Protein AF-A0A0F9BZ27-F1 (afdb_monomer_lite)

Radius of gyration: 15.65 Å; chains: 1; bounding box: 37×34×41 Å

Sequence (107 aa):
MKTIKRATSWGTLELSTKHLEFEKSKVDRLIDILTVYFVPRKIECKECGSTENMMDAKVTMDEDVILFHGTMVCEACGHKVEYDAVGDPLRMSAERQREDNLGGDSK

pLDDT: mean 75.69, std 11.34, range [37.59, 89.94]

Structure (mmCIF, N/CA/C/O backbone):
data_AF-A0A0F9BZ27-F1
#
_entry.id   AF-A0A0F9BZ27-F1
#
loop_
_atom_site.group_PDB
_atom_site.id
_atom_site.type_symbol
_atom_site.label_atom_id
_atom_site.label_alt_id
_atom_site.label_comp_id
_atom_site.label_asym_id
_atom_site.label_entity_id
_atom_site.label_seq_id
_atom_site.pdbx_PDB_ins_code
_atom_site.Cartn_x
_atom_site.Cartn_y
_atom_site.Cartn_z
_atom_site.occupancy
_atom_site.B_iso_or_equiv
_atom_site.auth_seq_id
_atom_site.auth_comp_id
_atom_site.auth_asym_id
_atom_site.auth_atom_id
_atom_site.pdbx_PDB_model_num
ATOM 1 N N . MET A 1 1 ? 18.500 -8.055 -2.766 1.00 65.62 1 MET A N 1
ATOM 2 C CA . MET A 1 1 ? 17.160 -7.461 -2.570 1.00 65.62 1 MET A CA 1
ATOM 3 C C . MET A 1 1 ? 17.305 -6.322 -1.581 1.00 65.62 1 MET A C 1
ATOM 5 O O . MET A 1 1 ? 17.949 -6.525 -0.559 1.00 65.62 1 MET A O 1
ATOM 9 N N . LYS A 1 2 ? 16.814 -5.130 -1.910 1.00 72.31 2 LYS A N 1
ATOM 10 C CA . LYS A 1 2 ? 16.869 -3.953 -1.033 1.00 72.31 2 LYS A CA 1
ATOM 11 C C . LYS A 1 2 ? 15.446 -3.638 -0.564 1.00 72.31 2 LYS A C 1
ATOM 13 O O . LYS A 1 2 ? 14.511 -3.765 -1.355 1.00 72.31 2 LYS A O 1
ATOM 18 N N . THR A 1 3 ? 15.309 -3.232 0.697 1.00 78.06 3 THR A N 1
ATOM 19 C CA . THR A 1 3 ? 14.016 -2.952 1.336 1.00 78.06 3 THR A CA 1
ATOM 20 C C . THR A 1 3 ? 14.018 -1.550 1.937 1.00 78.06 3 THR A C 1
ATOM 22 O O . THR A 1 3 ? 14.987 -1.156 2.586 1.00 78.06 3 THR A O 1
ATOM 25 N N . ILE A 1 4 ? 12.939 -0.795 1.732 1.00 80.38 4 ILE A N 1
ATOM 26 C CA . ILE A 1 4 ? 12.740 0.549 2.283 1.00 80.38 4 ILE A CA 1
ATOM 27 C C . ILE A 1 4 ? 11.431 0.583 3.057 1.00 80.38 4 ILE A C 1
ATOM 29 O O . ILE A 1 4 ? 10.401 0.175 2.539 1.00 80.38 4 ILE A O 1
ATOM 33 N N . LYS A 1 5 ? 11.466 1.122 4.277 1.00 81.25 5 LYS A N 1
ATOM 34 C CA . LYS A 1 5 ? 10.275 1.388 5.090 1.00 81.25 5 LYS A CA 1
ATOM 35 C C . LYS A 1 5 ? 9.991 2.882 5.162 1.00 81.25 5 LYS A C 1
ATOM 37 O O . LYS A 1 5 ? 10.918 3.684 5.345 1.00 81.25 5 LYS A O 1
ATOM 42 N N . ARG A 1 6 ? 8.719 3.256 5.048 1.00 79.75 6 ARG A N 1
ATOM 43 C CA . ARG A 1 6 ? 8.232 4.622 5.256 1.00 79.75 6 ARG A CA 1
ATOM 44 C C . ARG A 1 6 ? 6.955 4.613 6.079 1.00 79.75 6 ARG A C 1
ATOM 46 O O . ARG A 1 6 ? 6.035 3.860 5.784 1.00 79.75 6 ARG A O 1
ATOM 53 N N . ALA A 1 7 ? 6.922 5.477 7.087 1.00 78.69 7 ALA A N 1
ATOM 54 C CA . ALA A 1 7 ? 5.686 5.849 7.752 1.00 78.69 7 ALA A CA 1
ATOM 55 C C . ALA A 1 7 ? 4.957 6.886 6.888 1.00 78.69 7 ALA A C 1
ATOM 57 O O . ALA A 1 7 ? 5.581 7.778 6.311 1.00 78.69 7 ALA A O 1
ATOM 58 N N . THR A 1 8 ? 3.646 6.754 6.809 1.00 71.44 8 THR A N 1
ATOM 59 C CA . THR A 1 8 ? 2.721 7.615 6.075 1.00 71.44 8 THR A CA 1
ATOM 60 C C . THR A 1 8 ? 1.601 8.043 7.022 1.00 71.44 8 THR A C 1
ATOM 62 O O . THR A 1 8 ? 1.470 7.507 8.121 1.00 71.44 8 THR A O 1
ATOM 65 N N . SER A 1 9 ? 0.769 9.000 6.613 1.00 70.88 9 SER A N 1
ATOM 66 C CA . SER A 1 9 ? -0.372 9.449 7.424 1.00 70.88 9 SER A CA 1
ATOM 67 C C . SER A 1 9 ? -1.461 8.389 7.626 1.00 70.88 9 SER A C 1
ATOM 69 O O . SER A 1 9 ? -2.357 8.607 8.431 1.00 70.88 9 SER A O 1
ATOM 71 N N . TRP A 1 10 ? -1.403 7.276 6.893 1.00 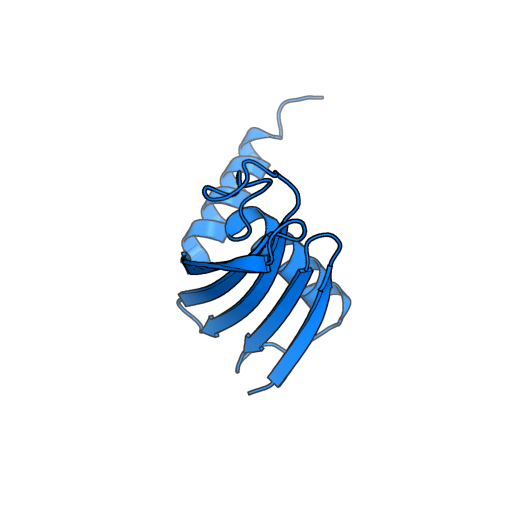71.38 10 TRP A 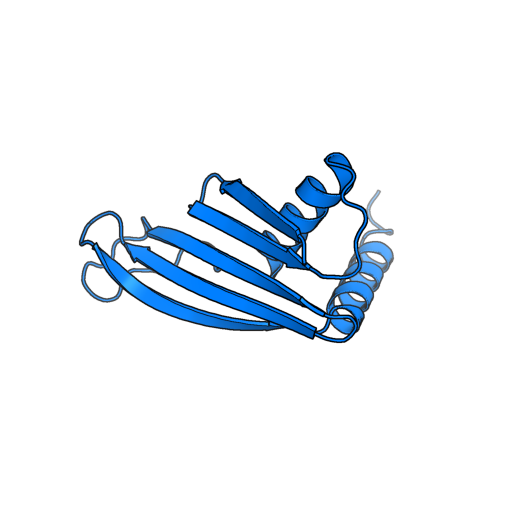N 1
ATOM 72 C CA . TRP A 1 10 ? -2.382 6.188 6.927 1.00 71.38 10 TRP A CA 1
ATOM 73 C C . TRP A 1 10 ? -1.787 4.866 7.439 1.00 71.38 10 TRP A C 1
ATOM 75 O O . TRP A 1 10 ? -2.498 3.867 7.494 1.00 71.38 10 TRP A O 1
ATOM 85 N N . GLY A 1 11 ? -0.499 4.834 7.801 1.00 76.12 11 GLY A N 1
ATOM 86 C CA . GLY A 1 11 ? 0.183 3.635 8.297 1.00 76.12 11 GLY A CA 1
ATOM 87 C C . GLY A 1 11 ? 1.607 3.490 7.770 1.00 76.12 11 GLY A C 1
ATOM 88 O O . GLY A 1 11 ? 2.296 4.488 7.549 1.00 76.12 11 GLY A O 1
ATOM 89 N N . THR A 1 12 ? 2.081 2.264 7.571 1.00 83.31 12 THR A N 1
ATOM 90 C CA . THR A 1 12 ? 3.467 1.993 7.156 1.00 83.31 12 THR A CA 1
ATOM 91 C C . THR A 1 12 ? 3.502 1.281 5.813 1.00 83.31 12 THR A C 1
ATOM 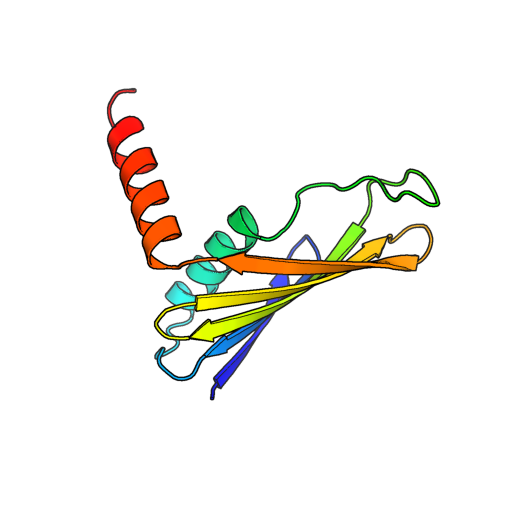93 O O . THR A 1 12 ? 2.768 0.324 5.607 1.00 83.31 12 THR A O 1
ATOM 96 N N . LEU A 1 13 ? 4.410 1.679 4.918 1.00 81.25 13 LEU A N 1
ATOM 97 C CA . LEU A 1 13 ? 4.684 0.956 3.676 1.00 81.25 13 LEU A CA 1
ATOM 98 C C . LEU A 1 13 ? 6.135 0.465 3.635 1.00 81.25 13 LEU A C 1
ATOM 100 O O . LEU A 1 13 ? 7.088 1.237 3.780 1.00 81.25 13 LEU A O 1
ATOM 104 N N . GLU A 1 14 ? 6.302 -0.837 3.418 1.00 85.69 14 GLU A N 1
ATOM 105 C CA . GLU A 1 14 ? 7.574 -1.504 3.150 1.00 85.69 14 GLU A CA 1
ATOM 106 C C . GLU A 1 14 ? 7.681 -1.841 1.656 1.00 85.69 14 GLU A C 1
ATOM 108 O O . GLU A 1 14 ? 6.915 -2.648 1.148 1.00 85.69 14 GLU A O 1
ATOM 113 N N . LEU A 1 15 ? 8.653 -1.268 0.948 1.00 81.25 15 LEU A N 1
ATOM 114 C CA . LEU A 1 15 ? 8.934 -1.547 -0.459 1.00 81.25 15 LEU A CA 1
ATOM 115 C C . LEU A 1 15 ? 10.158 -2.458 -0.587 1.00 81.25 15 LEU A C 1
ATOM 117 O O . LEU A 1 15 ? 11.238 -2.100 -0.118 1.00 81.25 15 LEU A O 1
ATOM 121 N N . SER A 1 16 ? 10.017 -3.594 -1.270 1.00 82.44 16 SER A N 1
ATOM 122 C CA . SER A 1 16 ? 11.111 -4.522 -1.583 1.00 82.44 16 SER A CA 1
ATOM 123 C C . SER A 1 16 ? 11.272 -4.708 -3.093 1.00 82.44 16 SER A C 1
ATOM 125 O O . SER A 1 16 ? 10.312 -5.029 -3.789 1.00 82.44 16 SER A O 1
ATOM 127 N N . THR A 1 17 ? 12.494 -4.542 -3.612 1.00 76.06 17 THR A N 1
ATOM 128 C CA . THR A 1 17 ? 12.804 -4.792 -5.035 1.00 76.06 17 THR A CA 1
ATOM 129 C C . THR A 1 17 ? 14.251 -5.257 -5.241 1.00 76.06 17 THR A C 1
ATOM 131 O O . THR A 1 17 ? 15.137 -5.076 -4.391 1.00 76.06 17 THR A O 1
ATOM 134 N N . LYS A 1 18 ? 14.482 -5.932 -6.371 1.00 69.31 18 LYS A N 1
ATOM 135 C CA . LYS A 1 18 ? 15.787 -6.440 -6.810 1.00 69.31 18 LYS A CA 1
ATOM 136 C C . LYS A 1 18 ? 16.478 -5.531 -7.838 1.00 69.31 18 LYS A C 1
ATOM 138 O O . LYS A 1 18 ? 17.699 -5.605 -7.922 1.00 69.31 18 LYS A O 1
ATOM 143 N N . HIS A 1 19 ? 15.738 -4.670 -8.545 1.00 64.81 19 HIS A N 1
ATOM 144 C CA . HIS A 1 19 ? 16.205 -4.039 -9.793 1.00 64.81 19 HIS A CA 1
ATOM 145 C C . HIS A 1 19 ? 16.358 -2.508 -9.738 1.00 64.81 19 HIS A C 1
ATOM 147 O O . HIS A 1 19 ? 16.997 -1.935 -10.614 1.00 64.81 19 HIS A O 1
ATOM 153 N N . LEU A 1 20 ? 15.811 -1.822 -8.726 1.00 60.00 20 LEU A N 1
ATOM 154 C CA . LEU A 1 20 ? 15.864 -0.355 -8.668 1.00 60.00 20 LEU A CA 1
ATOM 155 C C . LEU A 1 20 ? 17.100 0.162 -7.912 1.00 60.00 20 LEU A C 1
ATOM 157 O O . LEU A 1 20 ? 17.379 -0.234 -6.776 1.00 60.00 20 LEU A O 1
ATOM 161 N N . GLU A 1 21 ? 17.817 1.110 -8.519 1.00 64.00 21 GLU A N 1
ATOM 162 C CA . GLU A 1 21 ? 18.703 2.017 -7.788 1.00 64.00 21 GLU A CA 1
ATOM 163 C C . GLU A 1 21 ? 17.858 3.111 -7.122 1.00 64.00 21 GLU A C 1
ATOM 165 O O . GLU A 1 21 ? 17.140 3.872 -7.772 1.00 64.00 21 GLU A O 1
ATOM 170 N N . PHE A 1 22 ? 17.893 3.149 -5.789 1.00 64.62 22 PHE A N 1
ATOM 171 C CA . PHE A 1 22 ? 16.965 3.940 -4.984 1.00 64.62 22 PHE A CA 1
ATOM 172 C C . PHE A 1 22 ? 17.473 5.365 -4.777 1.00 64.62 22 PHE A C 1
ATOM 174 O O . PHE A 1 22 ? 18.062 5.695 -3.747 1.00 64.62 22 PHE A O 1
ATOM 181 N N . GLU A 1 23 ? 17.205 6.236 -5.740 1.00 70.88 23 GLU A N 1
ATOM 182 C CA . GLU A 1 23 ? 17.250 7.673 -5.493 1.00 70.88 23 GLU A CA 1
ATOM 183 C C . GLU A 1 23 ? 16.040 8.066 -4.631 1.00 70.88 23 GLU A C 1
ATOM 185 O O . GLU A 1 23 ? 14.898 7.804 -5.012 1.00 70.88 23 GLU A O 1
ATOM 190 N N . LYS A 1 24 ? 16.269 8.673 -3.458 1.00 69.88 24 LYS A N 1
ATOM 191 C CA . LYS A 1 24 ? 15.223 8.941 -2.449 1.00 69.88 24 LYS A CA 1
ATOM 192 C C . LYS A 1 24 ? 13.966 9.607 -3.036 1.00 69.88 24 LYS A C 1
ATOM 194 O O . LYS A 1 24 ? 12.860 9.168 -2.747 1.00 69.88 24 LYS A O 1
ATOM 199 N N . SER A 1 25 ? 14.145 10.602 -3.904 1.00 73.19 25 SER A N 1
ATOM 200 C CA . SER A 1 25 ? 13.061 11.333 -4.578 1.00 73.19 25 SER A CA 1
ATOM 201 C C . SER A 1 25 ? 12.159 10.432 -5.435 1.00 73.19 25 SER A C 1
ATOM 203 O O . SER A 1 25 ? 10.941 10.602 -5.447 1.00 73.19 25 SER A O 1
ATOM 205 N N . LYS A 1 26 ? 12.737 9.444 -6.128 1.00 74.44 26 LYS A N 1
ATOM 206 C CA . LYS A 1 26 ? 11.995 8.471 -6.945 1.00 74.44 26 LYS A CA 1
ATOM 207 C C . LYS A 1 26 ? 11.244 7.467 -6.080 1.00 74.44 26 LYS A C 1
ATOM 209 O O . LYS A 1 26 ? 10.138 7.076 -6.438 1.00 74.44 26 LYS A O 1
ATOM 214 N N . VAL A 1 27 ? 11.824 7.080 -4.944 1.00 74.56 27 VAL A N 1
ATOM 215 C CA . VAL A 1 27 ? 11.186 6.175 -3.979 1.00 74.56 27 VAL A CA 1
ATOM 216 C C . VAL A 1 27 ? 9.966 6.818 -3.353 1.00 74.56 27 VAL A C 1
ATOM 218 O O . VAL A 1 27 ? 8.905 6.209 -3.357 1.00 74.56 27 VAL A O 1
ATOM 221 N N . ASP A 1 28 ? 10.104 8.043 -2.852 1.00 74.31 28 ASP A N 1
ATOM 222 C CA . ASP A 1 28 ? 8.997 8.741 -2.202 1.00 74.31 28 ASP A CA 1
ATOM 223 C C . ASP A 1 28 ? 7.846 8.942 -3.211 1.00 74.31 28 ASP A C 1
ATOM 225 O O . ASP A 1 28 ? 6.704 8.584 -2.925 1.00 74.31 28 ASP A O 1
ATOM 229 N N . ARG A 1 29 ? 8.162 9.331 -4.458 1.00 77.38 29 ARG A N 1
ATOM 230 C CA . ARG A 1 29 ? 7.168 9.410 -5.540 1.00 77.38 29 ARG A CA 1
ATOM 231 C C . ARG A 1 29 ? 6.506 8.062 -5.825 1.00 77.38 29 ARG A C 1
ATOM 233 O O . ARG A 1 29 ? 5.297 8.011 -5.995 1.00 77.38 29 ARG A O 1
ATOM 240 N N . LEU A 1 30 ? 7.265 6.972 -5.901 1.00 77.12 30 LEU A N 1
ATOM 241 C CA . LEU A 1 30 ? 6.720 5.635 -6.144 1.00 77.12 30 LEU A CA 1
ATOM 242 C C . LEU A 1 30 ? 5.775 5.191 -5.017 1.00 77.12 30 LEU A C 1
ATOM 244 O O . LEU A 1 30 ? 4.727 4.617 -5.296 1.00 77.12 30 LEU A O 1
ATOM 248 N N . ILE A 1 31 ? 6.106 5.497 -3.763 1.00 77.88 31 ILE A N 1
ATOM 249 C CA . ILE A 1 31 ? 5.251 5.214 -2.604 1.00 77.88 31 ILE A CA 1
ATOM 250 C C . ILE A 1 31 ? 3.926 5.972 -2.709 1.00 77.88 31 ILE A C 1
ATOM 252 O O . ILE A 1 31 ? 2.873 5.371 -2.484 1.00 77.88 31 ILE A O 1
ATOM 256 N N . ASP A 1 32 ? 3.947 7.238 -3.126 1.00 77.56 32 ASP A N 1
ATOM 257 C CA . ASP A 1 32 ? 2.721 8.013 -3.351 1.00 77.56 32 ASP A CA 1
ATOM 258 C C . ASP A 1 32 ? 1.838 7.374 -4.433 1.00 77.56 32 ASP A C 1
ATOM 260 O O . ASP A 1 32 ? 0.622 7.271 -4.266 1.00 77.56 32 ASP A O 1
ATOM 264 N N . ILE A 1 33 ? 2.441 6.886 -5.524 1.00 79.31 33 ILE A N 1
ATOM 265 C CA . ILE A 1 33 ? 1.716 6.179 -6.591 1.00 79.31 33 ILE A CA 1
ATOM 266 C C . ILE A 1 33 ? 1.071 4.909 -6.037 1.00 79.31 33 ILE A C 1
ATOM 268 O O . ILE A 1 33 ? -0.135 4.724 -6.173 1.00 79.31 33 ILE A O 1
ATOM 272 N N . LEU A 1 34 ? 1.857 4.045 -5.396 1.00 78.00 34 LEU A N 1
ATOM 273 C CA . LEU A 1 34 ? 1.379 2.770 -4.858 1.00 78.00 34 LEU A CA 1
ATOM 274 C C . LEU A 1 34 ? 0.259 2.974 -3.832 1.00 78.00 34 LEU A C 1
ATOM 276 O O . LEU A 1 34 ? -0.717 2.229 -3.830 1.00 78.00 34 LEU A O 1
ATOM 280 N N . THR A 1 35 ? 0.359 4.026 -3.020 1.00 77.25 35 THR A N 1
ATOM 281 C CA . THR A 1 35 ? -0.682 4.410 -2.064 1.00 77.25 35 THR A CA 1
ATOM 282 C C . THR A 1 35 ? -2.013 4.674 -2.759 1.00 77.25 35 THR A C 1
ATOM 284 O O . THR A 1 35 ? -3.042 4.173 -2.324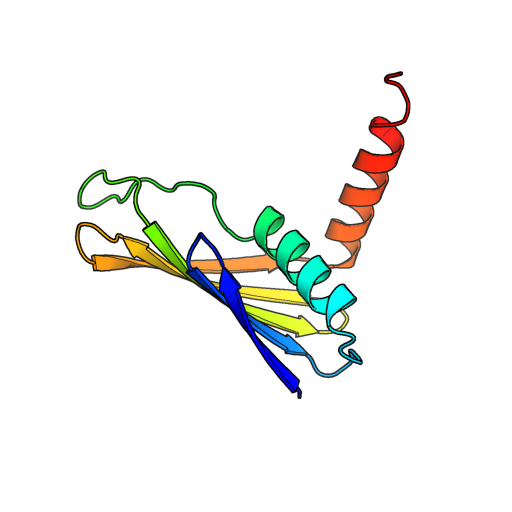 1.00 77.25 35 THR A O 1
ATOM 287 N N . VAL A 1 36 ? -2.017 5.449 -3.846 1.00 77.31 36 VAL A N 1
ATOM 288 C CA . VAL A 1 36 ? -3.257 5.802 -4.557 1.00 77.31 36 VAL A CA 1
ATOM 289 C C . VAL A 1 36 ? -3.955 4.571 -5.133 1.00 77.31 36 VAL A C 1
ATOM 291 O O . VAL A 1 36 ? -5.180 4.513 -5.110 1.00 77.31 36 VAL A O 1
ATOM 294 N N . TYR A 1 37 ? -3.191 3.602 -5.637 1.00 74.88 37 TYR A N 1
ATOM 295 C CA . TYR A 1 37 ? -3.752 2.438 -6.320 1.00 74.88 37 TYR A CA 1
ATOM 296 C C . TYR A 1 37 ? -4.159 1.304 -5.387 1.00 74.88 37 TYR A C 1
ATOM 298 O O . TYR A 1 37 ? -5.151 0.629 -5.651 1.00 74.88 37 TYR A O 1
ATOM 306 N N . PHE A 1 38 ? -3.390 1.066 -4.326 1.00 76.00 38 PHE A N 1
ATOM 307 C CA . PHE A 1 38 ? -3.566 -0.135 -3.515 1.00 76.00 38 PHE A CA 1
ATOM 308 C C . PHE A 1 38 ? -4.141 0.130 -2.133 1.00 76.00 38 PHE A C 1
ATOM 310 O O . PHE A 1 38 ? -4.753 -0.774 -1.575 1.00 76.00 38 PHE A O 1
ATOM 317 N N . VAL A 1 39 ? -3.973 1.331 -1.574 1.00 74.81 39 VAL A N 1
ATOM 318 C CA . VAL A 1 39 ? -4.433 1.619 -0.212 1.00 74.81 39 VAL A CA 1
ATOM 319 C C . VAL A 1 39 ? -5.884 2.095 -0.267 1.00 74.81 39 VAL A C 1
ATOM 321 O O . VAL A 1 39 ? -6.156 3.181 -0.793 1.00 74.81 39 VAL A O 1
ATOM 324 N N . PRO A 1 40 ? -6.839 1.334 0.294 1.00 70.69 40 PRO A N 1
ATOM 325 C CA . PRO A 1 40 ? -8.228 1.757 0.326 1.00 70.69 40 PRO A CA 1
ATOM 326 C C . PRO A 1 40 ? -8.365 3.009 1.196 1.00 70.69 40 PRO A C 1
ATOM 328 O O . PRO A 1 40 ? -7.995 3.007 2.372 1.00 70.69 40 PRO A O 1
ATOM 331 N N . ARG A 1 41 ? -8.924 4.091 0.649 1.00 67.25 41 ARG A N 1
ATOM 332 C CA . ARG A 1 41 ? -9.206 5.292 1.443 1.00 67.25 41 ARG A CA 1
ATOM 333 C C . ARG A 1 41 ? -10.497 5.086 2.234 1.00 67.25 41 ARG A C 1
ATOM 335 O O . ARG A 1 41 ? -11.565 5.069 1.636 1.00 67.25 41 ARG A O 1
ATOM 342 N N . LYS A 1 42 ? -10.375 5.018 3.566 1.00 65.31 42 LYS A N 1
ATOM 343 C CA . LYS A 1 42 ? -11.480 5.019 4.545 1.00 65.31 42 LYS A CA 1
ATOM 344 C C . LYS A 1 42 ? -12.431 3.827 4.401 1.00 65.31 42 LYS A C 1
ATOM 346 O O . LYS A 1 42 ? -13.509 3.939 3.825 1.00 65.31 42 LYS A O 1
ATOM 351 N N . ILE A 1 43 ? -12.033 2.687 4.957 1.00 71.88 43 ILE A N 1
ATOM 352 C CA . ILE A 1 43 ? -12.922 1.528 5.110 1.00 71.88 43 ILE A CA 1
ATOM 353 C C . ILE A 1 43 ? -13.657 1.639 6.447 1.00 71.88 43 ILE A C 1
ATOM 355 O O . ILE A 1 43 ? -13.052 1.948 7.467 1.00 71.88 43 ILE A O 1
ATOM 359 N N . GLU A 1 44 ? -14.956 1.374 6.463 1.00 81.75 44 GLU A N 1
ATOM 360 C CA . GLU A 1 44 ? -15.695 1.251 7.716 1.00 81.75 44 GLU A CA 1
ATOM 361 C C . GLU A 1 44 ? -15.365 -0.091 8.386 1.00 81.75 44 GLU A C 1
ATOM 363 O O . GLU A 1 44 ? -15.453 -1.157 7.766 1.00 81.75 44 GLU A O 1
ATOM 368 N N . CYS A 1 45 ? -14.956 -0.055 9.654 1.00 84.69 45 CYS A N 1
ATOM 369 C CA . CYS A 1 45 ? -14.716 -1.259 10.432 1.00 84.69 45 CYS A CA 1
ATOM 370 C C . CYS A 1 45 ? -16.035 -2.005 10.651 1.00 84.69 45 CYS A C 1
ATOM 372 O O . CYS A 1 45 ? -16.939 -1.494 11.304 1.00 84.69 45 CYS A O 1
ATOM 374 N N . LYS A 1 46 ? -16.121 -3.252 10.184 1.00 85.88 46 LYS A N 1
ATOM 375 C CA . LYS A 1 46 ? -17.344 -4.064 10.306 1.00 85.88 46 LYS A CA 1
ATOM 376 C C . LYS A 1 46 ? -17.736 -4.420 11.746 1.00 85.88 46 LYS A C 1
ATOM 378 O O . LYS A 1 46 ? -18.892 -4.745 11.977 1.00 85.88 46 LYS A O 1
ATOM 383 N N . GLU A 1 47 ? -16.794 -4.358 12.689 1.00 89.44 47 GLU A N 1
ATOM 384 C CA . GLU A 1 47 ? -17.034 -4.713 14.096 1.00 89.44 47 GLU A CA 1
ATOM 385 C C . GLU A 1 47 ? -17.587 -3.541 14.915 1.00 89.44 47 GLU A C 1
ATOM 387 O O . GLU A 1 47 ? -18.462 -3.728 15.755 1.00 89.44 47 GLU A O 1
ATOM 392 N N . CYS A 1 48 ? -17.083 -2.322 14.691 1.00 88.44 48 CYS A N 1
ATOM 393 C CA . CYS A 1 48 ? -17.422 -1.160 15.521 1.00 88.44 48 CYS A CA 1
ATOM 394 C C . CYS A 1 48 ? -17.945 0.059 14.746 1.00 88.44 48 CYS A C 1
ATOM 396 O O . CYS A 1 48 ? -18.249 1.074 15.366 1.00 88.44 48 CYS A O 1
ATOM 398 N N . GLY A 1 49 ? -18.013 -0.003 13.413 1.00 85.75 49 GLY A N 1
ATOM 399 C CA . GLY A 1 49 ? -18.459 1.095 12.546 1.00 85.75 49 GLY A CA 1
ATOM 400 C C . GLY A 1 49 ? -17.479 2.269 12.434 1.00 85.75 49 GLY A C 1
ATOM 401 O O . GLY A 1 49 ? -17.771 3.257 11.767 1.00 85.75 49 GLY A O 1
ATOM 402 N N . SER A 1 50 ? -16.311 2.206 13.085 1.00 87.00 50 SER A N 1
ATOM 403 C CA . SER A 1 50 ? -15.320 3.283 13.002 1.00 87.00 50 SER A CA 1
ATOM 404 C C . SER A 1 50 ? -14.688 3.351 11.612 1.00 87.00 50 SER A C 1
ATOM 406 O O . SER A 1 50 ? -14.359 2.327 11.014 1.00 87.00 50 SER A O 1
ATOM 408 N N . THR A 1 51 ? -14.461 4.568 11.126 1.00 85.38 51 THR A N 1
ATOM 409 C CA . THR A 1 51 ? -13.695 4.851 9.904 1.00 85.38 51 THR A CA 1
ATOM 410 C C . THR A 1 51 ? -12.241 5.227 10.199 1.00 85.38 51 THR A C 1
ATOM 412 O O . THR A 1 51 ? -11.560 5.743 9.317 1.00 85.38 51 THR A O 1
ATOM 415 N N . GLU A 1 52 ? -11.800 5.073 11.449 1.00 83.75 52 GLU A N 1
ATOM 416 C CA . GLU A 1 52 ? -10.416 5.290 11.870 1.00 83.75 52 GLU A CA 1
ATOM 417 C C . GLU A 1 52 ? -9.652 3.972 11.778 1.00 83.75 52 GLU A C 1
ATOM 419 O O . GLU A 1 52 ? -9.891 3.007 12.520 1.00 83.75 52 GLU A O 1
ATOM 424 N N . ASN A 1 53 ? -8.760 3.916 10.800 1.00 81.56 53 ASN A N 1
ATOM 425 C CA . ASN A 1 53 ? -7.996 2.738 10.465 1.00 81.56 53 ASN A CA 1
ATOM 426 C C . ASN A 1 53 ? -6.632 3.102 9.898 1.00 81.56 53 ASN A C 1
ATOM 428 O O . ASN A 1 53 ? -6.476 4.019 9.093 1.00 81.56 53 ASN A O 1
ATOM 432 N N . MET A 1 54 ? -5.664 2.292 10.302 1.00 85.75 54 MET A N 1
ATOM 433 C CA . MET A 1 54 ? -4.288 2.326 9.838 1.00 85.75 54 MET A CA 1
ATOM 434 C C . MET A 1 54 ? -4.018 1.083 8.996 1.00 85.75 54 MET A C 1
ATOM 436 O O . MET A 1 54 ? -4.631 0.037 9.211 1.00 85.75 54 MET A O 1
ATOM 440 N N . MET A 1 55 ? -3.111 1.173 8.031 1.00 85.19 55 MET A N 1
ATOM 441 C CA . MET A 1 55 ? -2.701 0.041 7.206 1.00 85.19 55 MET A CA 1
ATOM 442 C C . MET A 1 55 ? -1.186 -0.129 7.225 1.00 85.19 55 MET A C 1
ATOM 444 O O . MET A 1 55 ? -0.439 0.771 6.854 1.00 85.19 55 MET A O 1
ATOM 448 N N . ASP A 1 56 ? -0.740 -1.324 7.589 1.00 86.00 56 ASP A N 1
ATOM 449 C CA . ASP A 1 56 ? 0.638 -1.750 7.393 1.00 86.00 56 ASP A CA 1
ATOM 450 C C . ASP A 1 56 ? 0.715 -2.579 6.115 1.00 86.00 56 ASP A C 1
ATOM 452 O O . ASP A 1 56 ? 0.099 -3.636 6.010 1.00 86.00 56 ASP A O 1
ATOM 456 N N . ALA A 1 57 ? 1.455 -2.089 5.128 1.00 84.50 57 ALA A N 1
ATOM 457 C CA . ALA A 1 57 ? 1.556 -2.684 3.809 1.00 84.50 57 ALA A CA 1
ATOM 458 C C . ALA A 1 57 ? 2.992 -3.063 3.451 1.00 84.50 57 ALA A C 1
ATOM 460 O O . ALA A 1 57 ? 3.952 -2.346 3.738 1.00 84.50 57 ALA A O 1
ATOM 461 N N . LYS A 1 58 ? 3.133 -4.175 2.739 1.00 86.69 58 LYS A N 1
ATOM 462 C CA . LYS A 1 58 ? 4.353 -4.625 2.090 1.00 86.69 58 LYS A CA 1
ATOM 463 C C . LYS A 1 58 ? 4.109 -4.724 0.595 1.00 86.69 58 LYS A C 1
ATOM 465 O O . LYS A 1 58 ? 3.245 -5.466 0.141 1.00 86.69 58 LYS A O 1
ATOM 470 N N . VAL A 1 59 ? 4.923 -4.011 -0.166 1.00 85.00 59 VAL A N 1
ATOM 471 C CA . VAL A 1 59 ? 4.913 -4.028 -1.621 1.00 85.00 59 VAL A CA 1
ATOM 472 C C . VAL A 1 59 ? 6.169 -4.716 -2.120 1.00 85.00 59 VAL A C 1
ATOM 474 O O . VAL A 1 59 ? 7.292 -4.305 -1.816 1.00 85.00 59 VAL A O 1
ATOM 477 N N . THR A 1 60 ? 5.980 -5.768 -2.905 1.00 83.75 60 THR A N 1
ATOM 478 C CA . THR A 1 60 ? 7.057 -6.442 -3.625 1.00 83.75 60 THR A CA 1
ATOM 479 C C . THR A 1 60 ? 6.913 -6.118 -5.099 1.00 83.75 60 THR A C 1
ATOM 481 O O . THR A 1 60 ? 5.877 -6.402 -5.693 1.00 83.75 60 THR A O 1
ATOM 484 N N . MET A 1 61 ? 7.947 -5.509 -5.673 1.00 76.19 61 MET A N 1
ATOM 485 C CA . MET A 1 61 ? 7.994 -5.217 -7.102 1.00 76.19 61 MET A CA 1
ATOM 486 C C . MET A 1 61 ? 8.972 -6.158 -7.792 1.00 76.19 61 MET A C 1
ATOM 488 O O . MET A 1 61 ? 10.168 -6.157 -7.469 1.00 76.19 61 MET A O 1
ATOM 492 N N . ASP A 1 62 ? 8.446 -6.914 -8.747 1.00 76.25 62 ASP A N 1
ATOM 493 C CA . ASP A 1 62 ? 9.201 -7.647 -9.760 1.00 76.25 62 ASP A CA 1
ATOM 494 C C . ASP A 1 62 ? 8.958 -7.007 -11.142 1.00 76.25 62 ASP A C 1
ATOM 496 O O . ASP A 1 62 ? 8.121 -6.109 -11.257 1.00 76.25 62 ASP A O 1
ATOM 500 N N . GLU A 1 63 ? 9.703 -7.416 -12.169 1.00 68.19 63 GLU A N 1
ATOM 501 C CA . GLU A 1 63 ? 9.669 -6.787 -13.505 1.00 68.19 63 GLU A CA 1
ATOM 502 C C . GLU A 1 63 ? 8.247 -6.726 -14.098 1.00 68.19 63 GLU A C 1
ATOM 504 O O . GLU A 1 63 ? 7.871 -5.706 -14.676 1.00 68.19 63 GLU A O 1
ATOM 509 N N . ASP A 1 64 ? 7.431 -7.752 -13.836 1.00 71.56 64 ASP A N 1
ATOM 510 C CA . ASP A 1 64 ? 6.101 -7.911 -14.439 1.00 71.56 64 ASP A CA 1
ATOM 511 C C . ASP A 1 64 ? 4.933 -7.802 -13.443 1.00 71.56 64 ASP A C 1
ATOM 513 O O . ASP A 1 64 ? 3.767 -7.861 -13.835 1.00 71.56 64 ASP A O 1
ATOM 517 N N . VAL A 1 65 ? 5.203 -7.672 -12.138 1.00 77.44 65 VAL A N 1
ATOM 518 C CA . VAL A 1 65 ? 4.145 -7.726 -11.118 1.00 77.44 65 VAL A CA 1
ATOM 519 C C . VAL A 1 65 ? 4.454 -6.881 -9.888 1.00 77.44 65 VAL A C 1
ATOM 521 O O . VAL A 1 65 ? 5.575 -6.844 -9.378 1.00 77.44 65 VAL A O 1
ATOM 524 N N . ILE A 1 66 ? 3.412 -6.234 -9.369 1.00 81.50 66 ILE A N 1
ATOM 525 C CA . ILE A 1 66 ? 3.405 -5.578 -8.065 1.00 81.50 66 ILE A CA 1
ATOM 526 C C . ILE A 1 66 ? 2.501 -6.388 -7.144 1.00 81.50 66 ILE A C 1
ATOM 528 O O . ILE A 1 66 ? 1.287 -6.436 -7.335 1.00 81.50 66 ILE A O 1
ATOM 532 N N . LEU A 1 67 ? 3.097 -7.015 -6.136 1.00 83.69 67 LEU A N 1
ATOM 533 C CA . LEU A 1 67 ? 2.368 -7.707 -5.079 1.00 83.69 67 LEU A CA 1
ATOM 534 C C . LEU A 1 67 ? 2.226 -6.767 -3.887 1.00 83.69 67 LEU A C 1
ATOM 536 O O . LEU A 1 67 ? 3.233 -6.316 -3.336 1.00 83.69 67 LEU A O 1
ATOM 540 N N . PHE A 1 68 ? 0.992 -6.480 -3.494 1.00 86.12 68 PHE A N 1
ATOM 541 C CA . PHE A 1 68 ? 0.647 -5.678 -2.330 1.00 86.12 68 PHE A CA 1
ATOM 542 C C . PHE A 1 68 ? 0.030 -6.581 -1.263 1.00 86.12 68 PHE A C 1
ATOM 544 O O . PHE A 1 68 ? -1.009 -7.192 -1.494 1.00 86.12 68 PHE A O 1
ATOM 551 N N . HIS A 1 69 ? 0.658 -6.624 -0.093 1.00 88.75 69 HIS A N 1
ATOM 552 C CA . HIS A 1 69 ? 0.160 -7.322 1.087 1.00 88.75 69 HIS A CA 1
ATOM 553 C C . HIS A 1 69 ? -0.058 -6.318 2.207 1.00 88.75 69 HIS A C 1
ATOM 555 O O . HIS A 1 69 ? 0.900 -5.733 2.704 1.00 88.75 69 HIS A O 1
ATOM 561 N N . GLY A 1 70 ? -1.305 -6.095 2.590 1.00 87.69 70 GLY A N 1
ATOM 562 C CA . GLY A 1 70 ? -1.715 -5.120 3.587 1.00 87.69 70 GLY A CA 1
ATOM 563 C C . GLY A 1 70 ? -2.392 -5.775 4.781 1.00 87.69 70 GLY A C 1
ATOM 564 O O . GLY A 1 70 ? -3.155 -6.725 4.652 1.00 87.69 70 GLY A O 1
ATOM 565 N N . THR A 1 71 ? -2.162 -5.233 5.966 1.00 89.25 71 THR A N 1
ATOM 566 C CA . THR A 1 71 ? -2.986 -5.482 7.145 1.00 89.25 71 THR A CA 1
ATOM 567 C C . THR A 1 71 ? -3.577 -4.160 7.583 1.00 89.25 71 THR A C 1
ATOM 569 O O . THR A 1 71 ? -2.865 -3.254 8.009 1.00 89.25 71 THR A O 1
ATOM 572 N N . MET A 1 72 ? -4.892 -4.046 7.468 1.00 87.69 72 MET A N 1
ATOM 573 C CA . MET A 1 72 ? -5.638 -2.933 8.025 1.00 87.69 72 MET A CA 1
ATOM 574 C C . MET A 1 72 ? -5.944 -3.214 9.492 1.00 87.69 72 MET A C 1
ATOM 576 O O . MET A 1 72 ? -6.358 -4.317 9.838 1.00 87.69 72 MET A O 1
ATOM 580 N N . VAL A 1 73 ? -5.777 -2.213 10.346 1.00 89.19 73 VAL A N 1
ATOM 581 C CA . VAL A 1 73 ? -6.077 -2.267 11.774 1.00 89.19 73 VAL A CA 1
ATOM 582 C C . VAL A 1 73 ? -7.005 -1.107 12.110 1.00 89.19 73 VAL A C 1
ATOM 584 O O . VAL A 1 73 ? -6.672 0.051 11.868 1.00 89.19 73 VAL A O 1
ATOM 587 N N . CYS A 1 74 ? -8.177 -1.409 12.663 1.00 89.50 74 CYS A N 1
ATOM 588 C CA . CYS A 1 74 ? -9.063 -0.386 13.209 1.00 89.50 74 CYS A CA 1
ATOM 589 C C . CYS A 1 74 ? -8.465 0.176 14.501 1.00 89.50 74 CYS A C 1
ATOM 591 O O . CYS A 1 74 ? -8.195 -0.581 15.433 1.00 89.50 74 CYS A O 1
ATOM 593 N N . GLU A 1 75 ? -8.307 1.494 14.592 1.00 87.94 75 GLU A N 1
ATOM 594 C CA . GLU A 1 75 ? -7.687 2.128 15.762 1.00 87.94 75 GLU A CA 1
ATOM 595 C C . GLU A 1 75 ? -8.598 2.093 16.996 1.00 87.94 75 GLU A C 1
ATOM 597 O O . GLU A 1 75 ? -8.119 1.997 18.122 1.00 87.94 75 GLU A O 1
ATOM 602 N N . ALA A 1 76 ? -9.919 2.082 16.791 1.00 88.75 76 ALA A N 1
ATOM 603 C CA . ALA A 1 76 ? -10.892 2.106 17.879 1.00 88.75 76 ALA A CA 1
ATOM 604 C C . ALA A 1 76 ? -11.062 0.754 18.596 1.00 88.75 76 ALA A C 1
ATOM 606 O O . ALA A 1 76 ? -11.269 0.718 19.806 1.00 88.75 76 ALA A O 1
ATOM 607 N N . CYS A 1 77 ? -11.016 -0.363 17.860 1.00 89.44 77 CYS A N 1
ATOM 608 C CA . CYS A 1 77 ? -11.289 -1.700 18.413 1.00 89.44 77 CYS A CA 1
ATOM 609 C C . CYS A 1 77 ? -10.160 -2.717 18.198 1.00 89.44 77 CYS A C 1
ATOM 611 O O . CYS A 1 77 ? -10.251 -3.842 18.682 1.00 89.44 77 CYS A O 1
ATOM 613 N N . GLY A 1 78 ? -9.107 -2.357 17.459 1.00 89.00 78 GLY A N 1
ATOM 614 C CA . GLY A 1 78 ? -7.979 -3.241 17.159 1.00 89.00 78 GLY A CA 1
ATOM 615 C C . GLY A 1 78 ? -8.286 -4.365 16.165 1.00 89.00 78 GLY A C 1
ATOM 616 O O . GLY A 1 78 ? -7.410 -5.196 15.919 1.00 89.00 78 GLY A O 1
ATOM 617 N N . HIS A 1 79 ? -9.495 -4.415 15.593 1.00 89.62 79 HIS A N 1
ATOM 618 C CA . HIS A 1 79 ? -9.865 -5.417 14.595 1.00 89.62 79 HIS A CA 1
ATOM 619 C C . HIS A 1 79 ? -8.944 -5.330 13.374 1.00 89.62 79 HIS A C 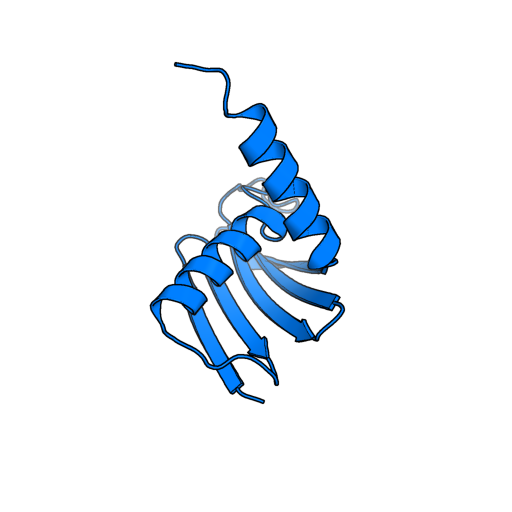1
ATOM 621 O O . HIS A 1 79 ? -8.686 -4.237 12.862 1.00 89.62 79 HIS A O 1
ATOM 627 N N . LYS A 1 80 ? -8.452 -6.488 12.923 1.00 89.94 80 LYS A N 1
ATOM 628 C CA . LYS A 1 80 ? -7.489 -6.600 11.828 1.00 89.94 80 LYS A CA 1
ATOM 629 C C . LYS A 1 80 ? -8.114 -7.272 10.620 1.00 89.94 80 LYS A C 1
ATOM 631 O O . LYS A 1 80 ? -8.763 -8.303 10.760 1.00 89.94 80 LYS A O 1
ATOM 636 N N . VAL A 1 81 ? -7.863 -6.713 9.445 1.00 86.12 81 VAL A N 1
ATOM 637 C CA . VAL A 1 81 ? -8.329 -7.247 8.166 1.00 86.12 81 VAL A CA 1
ATOM 638 C C . VAL A 1 81 ? -7.143 -7.334 7.218 1.00 86.12 81 VAL A C 1
ATOM 640 O O . VAL A 1 81 ? -6.474 -6.333 6.960 1.00 86.12 81 VAL A O 1
ATOM 643 N N . GLU A 1 82 ? -6.879 -8.533 6.708 1.00 88.56 82 GLU A N 1
ATOM 644 C CA . GLU A 1 82 ? -5.886 -8.736 5.655 1.00 88.56 82 GLU A CA 1
ATOM 645 C C . GLU A 1 82 ? -6.437 -8.233 4.317 1.00 88.56 82 GLU A C 1
ATOM 647 O O . GLU A 1 82 ? -7.616 -8.410 3.995 1.00 88.56 82 GLU A O 1
ATOM 652 N N . TYR A 1 83 ? -5.583 -7.564 3.554 1.00 83.25 83 TYR A N 1
ATOM 653 C CA . TYR A 1 83 ? -5.906 -6.985 2.263 1.00 83.25 83 TYR A CA 1
ATOM 654 C C . TYR A 1 83 ? -4.756 -7.244 1.301 1.00 83.25 83 TYR A C 1
ATOM 656 O O . TYR A 1 83 ? -3.703 -6.614 1.392 1.00 83.25 83 TYR A O 1
ATOM 664 N N . ASP A 1 84 ? -4.990 -8.136 0.351 1.00 85.12 84 ASP A N 1
ATOM 665 C CA . ASP A 1 84 ? -4.017 -8.471 -0.675 1.00 85.12 84 ASP A CA 1
ATOM 666 C C . ASP A 1 84 ? -4.494 -7.972 -2.033 1.00 85.12 84 ASP A C 1
ATOM 668 O O . ASP A 1 84 ? -5.660 -8.126 -2.404 1.00 85.12 84 ASP A O 1
ATOM 672 N N . ALA A 1 85 ? -3.576 -7.386 -2.791 1.00 81.50 85 ALA A N 1
ATOM 673 C CA . ALA A 1 85 ? -3.834 -6.921 -4.140 1.00 81.50 85 ALA A CA 1
ATOM 674 C C . ALA A 1 85 ? -2.639 -7.207 -5.050 1.00 81.50 85 ALA A C 1
ATOM 676 O O . ALA A 1 85 ? -1.480 -7.185 -4.639 1.00 81.50 85 ALA A O 1
ATOM 677 N N . VAL A 1 86 ? -2.936 -7.459 -6.320 1.00 82.31 86 VAL A N 1
ATOM 678 C CA . VAL A 1 86 ? -1.934 -7.647 -7.368 1.00 82.31 86 VAL A CA 1
ATOM 679 C C . VAL A 1 86 ? -2.164 -6.571 -8.414 1.00 82.31 86 VAL A C 1
ATOM 681 O O . VAL A 1 86 ? -3.289 -6.404 -8.885 1.00 82.31 86 VAL A O 1
ATOM 684 N N . GLY A 1 87 ? -1.118 -5.834 -8.771 1.00 76.56 87 GLY A N 1
ATOM 685 C CA . GLY A 1 87 ? -1.162 -4.895 -9.884 1.00 76.56 87 GLY A CA 1
ATOM 686 C C . GLY A 1 87 ? -0.126 -5.209 -10.946 1.00 76.56 87 GLY A C 1
ATOM 687 O O . GLY A 1 87 ? 0.935 -5.768 -10.675 1.00 76.56 87 GLY A O 1
ATOM 688 N N . ASP A 1 88 ? -0.468 -4.816 -12.164 1.00 76.94 88 ASP A N 1
ATOM 689 C CA . ASP A 1 88 ? 0.394 -4.873 -13.336 1.00 76.94 88 ASP A CA 1
ATOM 690 C C . ASP A 1 88 ? 1.013 -3.472 -13.544 1.00 76.94 88 ASP A C 1
ATOM 692 O O . ASP A 1 88 ? 0.272 -2.517 -13.826 1.00 76.94 88 ASP A O 1
ATOM 696 N N . PRO A 1 89 ? 2.347 -3.314 -13.400 1.00 69.38 89 PRO A N 1
ATOM 697 C CA . PRO A 1 89 ? 3.023 -2.030 -13.585 1.00 69.38 89 PRO A CA 1
ATOM 698 C C . PRO A 1 89 ? 2.762 -1.382 -14.955 1.00 69.38 89 PRO A C 1
ATOM 700 O O . PRO A 1 89 ? 2.675 -0.152 -15.050 1.00 69.38 89 PRO A O 1
ATOM 703 N N . LEU A 1 90 ? 2.631 -2.182 -16.020 1.00 67.44 90 LEU A N 1
ATOM 704 C CA . LEU A 1 90 ? 2.400 -1.700 -17.384 1.00 67.44 90 LEU A CA 1
ATOM 705 C C . LEU A 1 90 ? 0.981 -1.169 -17.531 1.00 67.44 90 LEU A C 1
ATOM 707 O O . LEU A 1 90 ? 0.773 -0.096 -18.101 1.00 67.44 90 LEU A O 1
ATOM 711 N N . ARG A 1 91 ? 0.006 -1.871 -16.951 1.00 68.62 91 ARG A N 1
ATOM 712 C CA . ARG A 1 91 ? -1.383 -1.413 -16.931 1.00 68.62 91 ARG A CA 1
ATOM 713 C C . ARG A 1 91 ? -1.541 -0.118 -16.132 1.00 68.62 91 ARG A C 1
ATOM 715 O O . ARG A 1 91 ? -2.168 0.816 -16.625 1.00 68.62 91 ARG A O 1
ATOM 722 N N . MET A 1 92 ? -0.918 -0.023 -14.956 1.00 68.44 92 MET A N 1
ATOM 723 C CA . MET A 1 92 ? -0.925 1.201 -14.139 1.00 68.44 92 MET A CA 1
ATOM 724 C C . MET A 1 92 ? -0.278 2.386 -14.875 1.00 68.44 92 MET A C 1
ATOM 726 O O . MET A 1 92 ? -0.768 3.513 -14.810 1.00 68.44 92 MET A O 1
ATOM 730 N N . SER A 1 93 ? 0.803 2.135 -15.620 1.00 65.69 93 SER A N 1
ATOM 731 C CA . SER A 1 93 ? 1.468 3.154 -16.443 1.00 65.69 93 SER A CA 1
ATOM 732 C C . SER A 1 93 ? 0.596 3.617 -17.617 1.00 65.69 93 SER A C 1
ATOM 734 O O . SER A 1 93 ? 0.539 4.812 -17.907 1.00 65.69 93 SER A O 1
ATOM 736 N N . ALA A 1 94 ? -0.124 2.696 -18.263 1.00 64.88 94 ALA A N 1
ATOM 737 C CA . ALA A 1 94 ? -1.043 3.006 -19.356 1.00 64.88 94 ALA A CA 1
ATOM 738 C C . ALA A 1 94 ? -2.283 3.792 -18.887 1.00 64.88 94 ALA A C 1
ATOM 740 O O . ALA A 1 94 ? -2.736 4.695 -19.589 1.00 64.88 94 ALA A O 1
ATOM 741 N N . GLU A 1 95 ? -2.822 3.482 -17.704 1.00 68.38 95 GLU A N 1
ATOM 742 C CA . GLU A 1 95 ? -3.933 4.229 -17.095 1.00 68.38 95 GLU A CA 1
ATOM 743 C C . GLU A 1 95 ? -3.519 5.677 -16.777 1.00 68.38 95 GLU A C 1
ATOM 745 O O . GLU A 1 95 ? -4.231 6.605 -17.156 1.00 68.38 95 GLU A O 1
ATOM 750 N N . ARG A 1 96 ? -2.313 5.894 -16.230 1.00 63.31 96 ARG A N 1
ATOM 751 C CA . ARG A 1 96 ? -1.759 7.246 -16.010 1.00 63.31 96 ARG A CA 1
ATOM 752 C C . ARG A 1 96 ? -1.586 8.049 -17.289 1.00 63.31 96 ARG A C 1
ATOM 754 O O . ARG A 1 96 ? -1.980 9.207 -17.342 1.00 63.31 96 ARG A O 1
ATOM 761 N N . GLN A 1 97 ? -1.029 7.440 -18.336 1.00 61.22 97 GLN A N 1
ATOM 762 C CA . GLN A 1 97 ? -0.881 8.127 -19.620 1.00 61.22 97 GLN A CA 1
ATOM 763 C C . GLN A 1 97 ? -2.232 8.539 -20.213 1.00 61.22 97 GLN A C 1
ATOM 765 O O . GLN A 1 97 ? -2.310 9.545 -20.911 1.00 61.22 97 GLN A O 1
ATOM 770 N N . ARG A 1 98 ? -3.307 7.784 -19.959 1.00 62.00 98 ARG A N 1
ATOM 771 C CA . ARG A 1 98 ? -4.655 8.177 -20.389 1.00 62.00 98 ARG A CA 1
ATOM 772 C C . ARG A 1 98 ? -5.182 9.361 -19.588 1.00 62.00 98 ARG A C 1
ATOM 774 O O . ARG A 1 98 ? -5.749 10.260 -20.196 1.00 62.00 98 ARG A O 1
ATOM 781 N N . GLU A 1 99 ? -4.977 9.385 -18.274 1.00 58.47 99 GLU A N 1
ATOM 782 C CA . GLU A 1 99 ? -5.364 10.520 -17.425 1.00 58.47 99 GLU A CA 1
ATOM 783 C C . GLU A 1 99 ? -4.598 11.799 -17.791 1.00 58.47 99 GLU A C 1
ATOM 785 O O . GLU A 1 99 ? -5.215 12.853 -17.920 1.00 58.47 99 GLU A O 1
ATOM 790 N N . ASP A 1 100 ? -3.295 11.705 -18.072 1.00 56.41 100 ASP A N 1
ATOM 791 C CA . ASP A 1 100 ? -2.484 12.848 -18.516 1.00 56.41 100 ASP A CA 1
ATOM 792 C C . ASP A 1 100 ? -2.901 13.350 -19.914 1.00 56.41 100 ASP A C 1
ATOM 794 O O . ASP A 1 100 ? -2.906 14.554 -20.166 1.00 56.41 100 ASP A O 1
ATOM 798 N N . ASN A 1 101 ? -3.306 12.452 -20.822 1.00 54.88 101 ASN A N 1
ATOM 799 C CA . ASN A 1 101 ? -3.799 12.829 -22.154 1.00 54.88 101 ASN A CA 1
ATOM 800 C C . ASN A 1 101 ? -5.237 13.379 -22.141 1.00 54.88 101 ASN A C 1
ATOM 802 O O . ASN A 1 101 ? -5.591 14.169 -23.011 1.00 54.88 101 ASN A O 1
ATOM 806 N N . LEU A 1 102 ? -6.072 12.977 -21.177 1.00 51.62 102 LEU A N 1
ATOM 807 C CA . LEU A 1 102 ? -7.444 13.481 -21.012 1.00 51.62 102 LEU A CA 1
ATOM 808 C C . LEU A 1 102 ? -7.510 14.743 -20.134 1.00 51.62 102 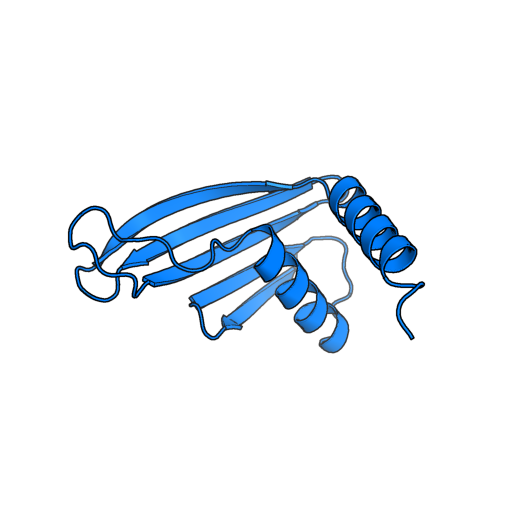LEU A C 1
ATOM 810 O O . LEU A 1 102 ? -8.470 15.502 -20.232 1.00 51.62 102 LEU A O 1
ATOM 814 N N . GLY A 1 103 ? -6.495 14.997 -19.303 1.00 46.19 103 GLY A N 1
ATOM 815 C CA . GLY A 1 103 ? -6.351 16.210 -18.490 1.00 46.19 103 GLY A CA 1
ATOM 816 C C . GLY A 1 103 ? -5.744 17.411 -19.227 1.00 46.19 103 GLY A C 1
ATOM 817 O O . GLY A 1 103 ? -5.634 18.487 -18.644 1.00 46.19 103 GLY A O 1
ATOM 818 N N . GLY A 1 104 ? -5.363 17.247 -20.498 1.00 45.28 104 GLY A N 1
ATOM 819 C CA . GLY A 1 104 ? -4.750 18.286 -21.331 1.00 45.28 104 GLY A CA 1
ATOM 820 C C . GLY A 1 104 ? -5.710 19.320 -21.931 1.00 45.28 104 GLY A C 1
ATOM 821 O O . GLY A 1 104 ? -5.246 20.181 -22.670 1.00 45.28 104 GLY A O 1
ATOM 822 N N . ASP A 1 105 ? -7.013 19.262 -21.631 1.00 46.34 105 ASP A N 1
ATOM 823 C CA . ASP A 1 105 ? -8.024 20.143 -22.244 1.00 46.34 105 ASP A CA 1
ATOM 824 C C . ASP A 1 105 ? -8.889 20.888 -21.210 1.00 46.34 105 ASP A C 1
ATOM 826 O O . ASP A 1 105 ? -10.115 20.972 -21.293 1.00 46.34 105 ASP A O 1
ATOM 830 N N . SER A 1 106 ? -8.256 21.412 -20.157 1.00 45.84 106 SER A N 1
ATOM 831 C CA . SER A 1 106 ? -8.907 22.355 -19.237 1.00 45.84 106 SER A CA 1
ATOM 832 C C . SER A 1 106 ? -7.923 23.347 -18.612 1.00 45.84 106 SER A C 1
ATOM 834 O O . SER A 1 106 ? -7.735 23.360 -17.394 1.00 45.84 106 SER A O 1
ATOM 836 N N . LYS A 1 107 ? -7.318 24.201 -19.446 1.00 37.59 107 LYS A N 1
ATOM 837 C CA . LYS A 1 107 ? -7.313 25.671 -19.290 1.00 37.59 107 LYS A CA 1
ATOM 838 C C . LYS A 1 107 ? -6.521 26.374 -20.384 1.00 37.59 107 LYS A C 1
ATOM 840 O O . LYS A 1 107 ? -5.387 25.933 -20.659 1.00 37.59 107 LYS A O 1
#

Organism: NCBI:txid412755

Foldseek 3Di:
DDWDWDADPQAIEIEDEDDDDDDPVVVVVVVVLCCVPFPDQFDQDPPPRDSAKHKYWYWYDDPFKIWIWIWIAHPVPRDIDIGIDIDGPVVSVVVVVVVVVVVPPDD

Secondary structure (DSSP, 8-state):
-EEEEEEETTEEEEEEESS----HHHHHHHHHHHHHHHS-S-PPPTTT----EEEEEEEEE-SS-EEEEEEEEETTT--EEEEEEEE-HHHHHHHHHHHHHHTTS--